Protein AF-Q29086-F1 (afdb_monomer_lite)

Radius of gyration: 21.19 Å; chains: 1; bounding box: 47×36×44 Å

Foldseek 3Di:
DVVLCVVLVHALQNLLVVLCVVPDPPDHRDHSVNSVCLVVVNDDPVSVVVCVVVSVVVSVVSVVVVVVCVVCVPPPPDDDPPPPDDDQDPVLVVVLVVVCVVPLDDDLVRLVVSCVVSVHDSVNSVVVSVVVVD

Structure (mmCIF, N/CA/C/O backbone):
data_AF-Q29086-F1
#
_entry.id   AF-Q29086-F1
#
loop_
_atom_site.group_PDB
_atom_site.id
_atom_site.type_symbol
_atom_site.label_atom_id
_atom_site.label_alt_id
_atom_site.label_comp_id
_atom_site.label_asym_id
_atom_site.label_entity_id
_atom_site.label_seq_id
_atom_site.pdbx_PDB_ins_code
_atom_site.Cartn_x
_atom_site.Cartn_y
_atom_site.Cartn_z
_atom_site.occupancy
_atom_site.B_iso_or_equiv
_atom_site.auth_seq_id
_atom_site.auth_comp_id
_atom_site.auth_asym_id
_atom_site.auth_atom_id
_atom_site.pdbx_PDB_model_num
ATOM 1 N N . PHE A 1 1 ? 15.537 -3.895 -2.962 1.00 92.19 1 PHE A N 1
ATOM 2 C CA . PHE A 1 1 ? 14.359 -3.005 -2.983 1.00 92.19 1 PHE A CA 1
ATOM 3 C C . PHE A 1 1 ? 13.302 -3.458 -1.972 1.00 92.19 1 PHE A C 1
ATOM 5 O O . PHE A 1 1 ? 13.174 -2.793 -0.956 1.00 92.19 1 PHE A O 1
ATOM 12 N N . LYS A 1 2 ? 12.642 -4.616 -2.164 1.00 93.31 2 LYS A N 1
ATOM 13 C CA . LYS A 1 2 ? 11.549 -5.129 -1.303 1.00 93.31 2 LYS A CA 1
ATOM 14 C C . LYS A 1 2 ? 11.795 -5.030 0.209 1.00 93.31 2 LYS A C 1
ATOM 16 O O . LYS A 1 2 ? 11.000 -4.418 0.911 1.00 93.31 2 LYS A O 1
ATOM 21 N N . LEU A 1 3 ? 12.910 -5.579 0.700 1.00 92.00 3 LEU A N 1
ATOM 22 C CA . LEU A 1 3 ? 13.238 -5.569 2.133 1.00 92.00 3 LEU A CA 1
ATOM 23 C C . LEU A 1 3 ? 13.360 -4.142 2.699 1.00 92.00 3 LEU A C 1
ATOM 25 O O . LEU A 1 3 ? 12.782 -3.835 3.736 1.00 92.00 3 LEU A O 1
ATOM 29 N N . ARG A 1 4 ? 14.066 -3.259 1.984 1.00 94.25 4 ARG A N 1
ATOM 30 C CA . ARG A 1 4 ? 14.250 -1.846 2.358 1.00 94.25 4 ARG A CA 1
ATOM 31 C C . ARG A 1 4 ? 12.920 -1.083 2.360 1.00 94.25 4 ARG A C 1
ATOM 33 O O . ARG A 1 4 ? 12.601 -0.429 3.344 1.00 94.25 4 ARG A O 1
ATOM 40 N N . ARG A 1 5 ? 12.085 -1.264 1.329 1.00 94.25 5 ARG A N 1
ATOM 41 C CA . ARG A 1 5 ? 10.727 -0.692 1.283 1.00 94.25 5 ARG A CA 1
ATOM 42 C C . ARG A 1 5 ? 9.884 -1.140 2.483 1.00 94.25 5 ARG A C 1
ATOM 44 O O . ARG A 1 5 ? 9.235 -0.316 3.116 1.00 94.25 5 ARG A O 1
ATOM 51 N N . MET A 1 6 ? 9.895 -2.437 2.803 1.00 90.88 6 MET A N 1
ATOM 52 C CA . MET A 1 6 ? 9.151 -2.966 3.952 1.00 90.88 6 MET A CA 1
ATOM 53 C C . MET A 1 6 ? 9.664 -2.409 5.283 1.00 90.88 6 MET A C 1
ATOM 55 O O . MET A 1 6 ? 8.852 -2.116 6.155 1.00 90.88 6 MET A O 1
ATOM 59 N N . LYS A 1 7 ? 10.981 -2.207 5.426 1.00 90.38 7 LYS A N 1
ATOM 60 C CA . LYS A 1 7 ? 11.584 -1.577 6.611 1.00 90.38 7 LYS A CA 1
ATOM 61 C C . LYS A 1 7 ? 11.099 -0.137 6.815 1.00 90.38 7 LYS A C 1
ATOM 63 O O . LYS A 1 7 ? 10.902 0.270 7.952 1.00 90.38 7 LYS A O 1
ATOM 68 N N . LEU A 1 8 ? 10.847 0.592 5.728 1.00 88.00 8 LEU A N 1
ATOM 69 C CA . LEU A 1 8 ? 10.240 1.927 5.762 1.00 88.00 8 LEU A CA 1
ATOM 70 C C . LEU A 1 8 ? 8.726 1.914 6.034 1.00 88.00 8 LEU A C 1
ATOM 72 O O . LEU A 1 8 ? 8.123 2.972 6.171 1.00 88.00 8 LEU A O 1
ATOM 76 N N . GLY A 1 9 ? 8.084 0.742 6.090 1.00 89.31 9 GLY A N 1
ATOM 77 C CA . GLY A 1 9 ? 6.636 0.626 6.291 1.00 89.31 9 GLY A CA 1
ATOM 78 C C . GLY A 1 9 ? 5.786 1.062 5.091 1.00 89.31 9 GLY A C 1
ATOM 79 O O . GLY A 1 9 ? 4.570 1.164 5.225 1.00 89.31 9 GLY A O 1
ATOM 80 N N . VAL A 1 10 ? 6.399 1.284 3.925 1.00 90.06 10 VAL A N 1
ATOM 81 C CA . VAL A 1 10 ? 5.734 1.796 2.717 1.00 90.06 10 VAL A CA 1
ATOM 82 C C . VAL A 1 10 ? 5.146 0.642 1.905 1.00 90.06 10 VAL A C 1
ATOM 84 O O . VAL A 1 10 ? 5.832 -0.354 1.660 1.00 90.06 10 VAL A O 1
ATOM 87 N N . THR A 1 11 ? 3.896 0.732 1.445 1.00 93.31 11 THR A N 1
ATOM 88 C CA . THR A 1 11 ? 3.291 -0.308 0.592 1.00 93.31 11 THR A CA 1
ATOM 89 C C . THR A 1 11 ? 3.694 -0.160 -0.877 1.00 93.31 11 THR A C 1
ATOM 91 O O . THR A 1 11 ? 4.172 0.880 -1.313 1.00 93.31 11 THR A O 1
ATOM 94 N N . GLN A 1 12 ? 3.497 -1.204 -1.686 1.00 91.81 12 GLN A N 1
ATOM 95 C CA . GLN A 1 12 ? 3.756 -1.142 -3.133 1.00 91.81 12 GLN A CA 1
ATOM 96 C C . GLN A 1 12 ? 2.898 -0.072 -3.844 1.00 91.81 12 GLN A C 1
ATOM 98 O O . GLN A 1 12 ? 3.362 0.537 -4.803 1.00 91.81 12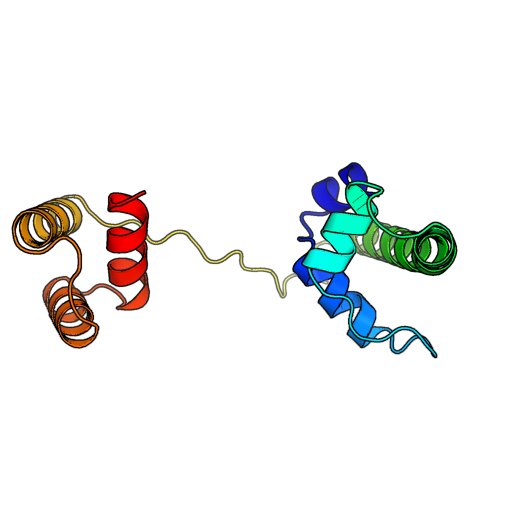 GLN A O 1
ATOM 103 N N . ALA A 1 13 ? 1.669 0.170 -3.371 1.00 90.31 13 ALA A N 1
ATOM 104 C CA . ALA A 1 13 ? 0.794 1.219 -3.902 1.00 90.31 13 ALA A CA 1
ATOM 105 C C . ALA A 1 13 ? 1.288 2.625 -3.524 1.00 90.31 13 ALA A C 1
ATOM 107 O O . ALA A 1 13 ? 1.251 3.537 -4.352 1.00 90.31 13 ALA A O 1
ATOM 108 N N . ASP A 1 14 ? 1.804 2.778 -2.301 1.00 90.94 14 ASP A N 1
ATOM 109 C CA . ASP A 1 14 ? 2.369 4.044 -1.828 1.00 90.94 14 ASP A CA 1
ATOM 110 C C . ASP A 1 14 ? 3.606 4.433 -2.644 1.00 90.94 14 ASP A C 1
ATOM 112 O O . ASP A 1 14 ? 3.737 5.593 -3.015 1.00 90.94 14 ASP A O 1
ATOM 116 N N . VAL A 1 15 ? 4.468 3.469 -3.005 1.00 91.06 15 VAL A N 1
ATOM 117 C CA . VAL A 1 15 ? 5.612 3.720 -3.908 1.00 91.06 15 VAL A CA 1
ATOM 118 C C . VAL A 1 15 ? 5.138 4.268 -5.250 1.00 91.06 15 VAL A C 1
ATOM 120 O O . VAL A 1 15 ? 5.657 5.271 -5.732 1.00 91.06 15 VAL A O 1
ATOM 123 N N . GLY A 1 16 ? 4.146 3.613 -5.856 1.00 88.69 16 GLY A N 1
ATOM 124 C CA . GLY A 1 16 ? 3.600 4.028 -7.143 1.00 88.69 16 GLY A CA 1
ATOM 125 C C . GLY A 1 16 ? 3.016 5.441 -7.119 1.00 88.69 16 GLY A C 1
ATOM 126 O O . GLY A 1 16 ? 3.270 6.238 -8.023 1.00 88.69 16 GLY A O 1
ATOM 127 N N . SER A 1 17 ? 2.308 5.767 -6.035 1.00 86.19 17 SER A N 1
ATOM 128 C CA . SER A 1 17 ? 1.746 7.099 -5.801 1.00 86.19 17 SER A CA 1
ATOM 129 C C . SER A 1 17 ? 2.846 8.138 -5.565 1.00 86.19 17 SER A C 1
ATOM 131 O O . SER A 1 17 ? 2.827 9.196 -6.181 1.00 86.19 17 SER A O 1
ATOM 133 N N . ALA A 1 18 ? 3.845 7.827 -4.734 1.00 86.50 18 ALA A N 1
ATOM 134 C CA . ALA A 1 18 ? 4.957 8.723 -4.422 1.00 86.50 18 ALA A CA 1
ATOM 135 C C . ALA A 1 18 ? 5.786 9.085 -5.663 1.00 86.50 18 ALA A C 1
ATOM 137 O O . ALA A 1 18 ? 6.135 10.246 -5.858 1.00 86.50 18 ALA A O 1
ATOM 138 N N . LEU A 1 19 ? 6.047 8.113 -6.540 1.00 85.06 19 LEU A N 1
ATOM 139 C CA . LEU A 1 19 ? 6.761 8.349 -7.797 1.00 85.06 19 LEU A CA 1
ATOM 140 C C . LEU A 1 19 ? 5.984 9.255 -8.759 1.00 85.06 19 LEU A C 1
ATOM 142 O O . LEU A 1 19 ? 6.604 10.034 -9.478 1.00 85.06 19 LEU A O 1
ATOM 146 N N . ALA A 1 20 ? 4.648 9.211 -8.742 1.00 81.69 20 ALA A N 1
ATOM 147 C CA . ALA A 1 20 ? 3.829 10.123 -9.539 1.00 81.69 20 ALA A CA 1
ATOM 148 C C . ALA A 1 20 ? 4.004 11.592 -9.102 1.00 81.69 20 ALA A C 1
ATOM 150 O O . ALA A 1 20 ? 3.989 12.493 -9.940 1.00 81.69 20 ALA A O 1
ATOM 151 N N . TYR A 1 21 ? 4.225 11.841 -7.805 1.00 75.12 21 TYR A N 1
ATOM 152 C CA . TYR A 1 21 ? 4.472 13.189 -7.279 1.00 75.12 21 TYR A CA 1
ATOM 153 C C . TYR A 1 21 ? 5.857 13.738 -7.627 1.00 75.12 21 TYR A C 1
ATOM 155 O O . TYR A 1 21 ? 6.018 14.954 -7.698 1.00 75.12 21 TYR A O 1
ATOM 163 N N . LEU A 1 22 ? 6.838 12.870 -7.892 1.00 71.31 22 LEU A N 1
ATOM 164 C CA . LEU A 1 22 ? 8.198 13.283 -8.248 1.00 71.31 22 LEU A CA 1
ATOM 165 C C . LEU A 1 22 ? 8.323 13.834 -9.677 1.00 71.31 22 LEU A C 1
ATOM 167 O O . LEU A 1 22 ? 9.397 14.306 -10.037 1.00 71.31 22 LEU A O 1
ATOM 171 N N . LYS A 1 23 ? 7.244 13.791 -10.481 1.00 65.62 23 LYS A N 1
ATOM 172 C CA . LYS A 1 23 ? 7.157 14.348 -11.848 1.00 65.62 23 LYS A CA 1
ATOM 173 C C . LYS A 1 23 ? 8.396 14.064 -12.714 1.00 65.62 23 LYS A C 1
ATOM 175 O O . LYS A 1 23 ? 8.821 14.916 -13.492 1.00 65.62 23 LYS A O 1
ATOM 180 N N . ILE A 1 24 ? 8.981 12.872 -12.585 1.00 68.31 24 ILE A N 1
ATOM 181 C CA . ILE A 1 24 ? 10.171 12.499 -13.354 1.00 68.31 24 ILE A CA 1
ATOM 182 C C . ILE A 1 24 ? 9.755 12.374 -14.832 1.00 68.31 24 ILE A C 1
ATOM 184 O O . ILE A 1 24 ? 8.847 11.590 -15.133 1.00 68.31 24 ILE A O 1
ATOM 188 N N . PRO A 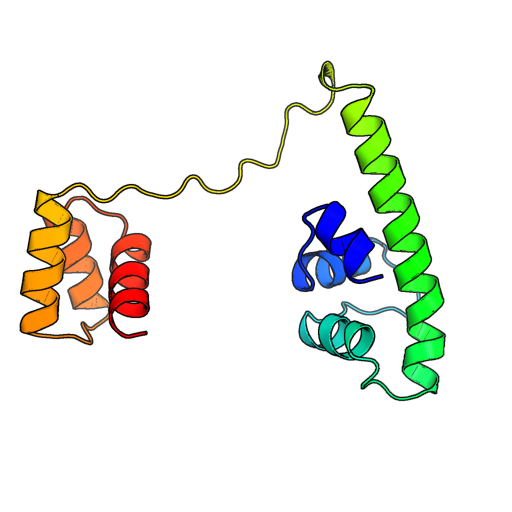1 25 ? 10.380 13.118 -15.766 1.00 57.66 25 PRO A N 1
ATOM 189 C CA . PRO A 1 25 ? 10.039 13.048 -17.183 1.00 57.66 25 PRO A CA 1
ATOM 190 C C . PRO A 1 25 ? 10.111 11.607 -17.706 1.00 57.66 25 PRO A C 1
ATOM 192 O O . PRO A 1 25 ? 11.106 10.915 -17.508 1.00 57.66 25 PRO A O 1
ATOM 195 N N . GLY A 1 26 ? 9.040 11.142 -18.355 1.00 63.34 26 GLY A N 1
ATOM 196 C CA . GLY A 1 26 ? 8.952 9.784 -18.910 1.00 63.34 26 GLY A CA 1
ATOM 197 C C . GLY A 1 26 ? 8.567 8.682 -17.914 1.00 63.34 26 GLY A C 1
ATOM 198 O O . GLY A 1 26 ? 8.365 7.541 -18.328 1.00 63.34 26 GLY A O 1
ATOM 199 N N . VAL A 1 27 ? 8.399 8.996 -16.625 1.00 66.81 27 VAL A N 1
ATOM 200 C CA . VAL A 1 27 ? 7.946 8.043 -15.602 1.00 66.81 27 VAL A CA 1
ATOM 201 C C . VAL A 1 27 ? 6.519 8.397 -15.199 1.00 66.81 27 VAL A C 1
ATOM 203 O O . VAL A 1 27 ? 6.281 9.275 -14.373 1.00 66.81 27 VAL A O 1
ATOM 206 N N . GLY A 1 28 ? 5.548 7.721 -15.813 1.00 67.00 28 GLY A N 1
ATOM 207 C CA . GLY A 1 28 ? 4.145 7.832 -15.412 1.00 67.00 28 GLY A CA 1
ATOM 208 C C . GLY A 1 28 ? 3.885 7.245 -14.018 1.00 67.00 28 GLY A C 1
ATOM 209 O O . GLY A 1 28 ? 4.756 6.628 -13.401 1.00 67.00 28 GLY A O 1
ATOM 210 N N . SER A 1 29 ? 2.651 7.387 -13.530 1.00 71.94 29 SER A N 1
ATOM 211 C CA . SER A 1 29 ? 2.224 6.753 -12.279 1.00 71.94 29 SER A CA 1
ATOM 212 C C . SER A 1 29 ? 2.391 5.234 -12.360 1.00 71.94 29 SER A C 1
ATOM 214 O O . SER A 1 29 ? 1.748 4.575 -13.183 1.00 71.94 29 SER A O 1
ATOM 216 N N . LEU A 1 30 ? 3.236 4.664 -11.502 1.00 86.06 30 LEU A N 1
ATOM 217 C CA . LEU A 1 30 ? 3.399 3.214 -11.428 1.00 86.06 30 LEU A CA 1
ATOM 218 C C . LEU A 1 30 ? 2.277 2.602 -10.585 1.00 86.06 30 LEU A C 1
ATOM 220 O O . LEU A 1 30 ? 1.916 3.119 -9.533 1.00 86.06 30 LEU A O 1
ATOM 224 N N . SER A 1 31 ? 1.734 1.471 -11.029 1.00 89.06 31 SER A N 1
ATOM 225 C CA . SER A 1 31 ? 0.714 0.738 -10.272 1.00 89.06 31 SER A CA 1
ATOM 226 C C . SER A 1 31 ? 1.336 -0.163 -9.199 1.00 89.06 31 SER A C 1
ATOM 228 O O . SER A 1 31 ? 2.491 -0.588 -9.319 1.00 89.06 31 SER A O 1
ATOM 230 N N . GLN A 1 32 ? 0.542 -0.554 -8.195 1.00 91.88 32 GLN A N 1
ATOM 231 C CA . GLN A 1 32 ? 0.934 -1.587 -7.226 1.00 91.88 32 GLN A CA 1
ATOM 232 C C . GLN A 1 32 ? 1.392 -2.874 -7.928 1.00 91.88 32 GLN A C 1
ATOM 234 O O . GLN A 1 32 ? 2.401 -3.464 -7.538 1.00 91.88 32 GLN A O 1
ATOM 239 N N . SER A 1 33 ? 0.694 -3.286 -8.990 1.00 92.56 33 SER A N 1
ATOM 240 C CA . SER A 1 33 ? 1.040 -4.475 -9.769 1.00 92.56 33 SER A CA 1
ATOM 241 C C . SER A 1 33 ? 2.388 -4.325 -10.479 1.00 92.56 33 SER A C 1
ATOM 243 O O . SER A 1 33 ? 3.154 -5.286 -10.530 1.00 92.56 33 SER A O 1
ATOM 245 N N . THR A 1 34 ? 2.736 -3.127 -10.959 1.00 92.06 34 THR A N 1
ATOM 246 C CA . THR A 1 34 ? 4.051 -2.847 -11.562 1.00 92.06 34 THR A CA 1
ATOM 247 C C . THR A 1 34 ? 5.176 -3.004 -10.540 1.00 92.06 34 THR A C 1
ATOM 249 O O . THR A 1 34 ? 6.162 -3.687 -10.818 1.00 92.06 34 THR A O 1
ATOM 252 N N . ILE A 1 35 ? 5.013 -2.444 -9.335 1.00 94.31 35 ILE A N 1
ATOM 253 C CA . ILE A 1 35 ? 5.997 -2.592 -8.250 1.00 94.31 35 ILE A CA 1
ATOM 254 C C . ILE A 1 35 ? 6.103 -4.055 -7.804 1.00 94.31 35 ILE A C 1
ATOM 256 O O . ILE A 1 35 ? 7.205 -4.555 -7.586 1.00 94.31 35 ILE A O 1
ATOM 260 N N . CYS A 1 36 ? 4.978 -4.770 -7.725 1.00 95.12 36 CYS A N 1
ATOM 261 C CA . CYS A 1 36 ? 4.962 -6.197 -7.406 1.00 95.12 36 CYS A CA 1
ATOM 262 C C . CYS A 1 36 ? 5.765 -7.019 -8.424 1.00 95.12 36 CYS A C 1
ATOM 264 O O . CYS A 1 36 ? 6.629 -7.804 -8.035 1.00 95.12 36 CYS A O 1
ATOM 266 N N . ARG A 1 37 ? 5.543 -6.788 -9.725 1.00 95.62 37 ARG A N 1
ATOM 267 C CA . ARG A 1 37 ? 6.274 -7.472 -10.802 1.00 95.62 37 ARG A CA 1
ATOM 268 C C . ARG A 1 37 ? 7.761 -7.125 -10.827 1.00 95.62 37 ARG A C 1
ATOM 270 O O . ARG A 1 37 ? 8.581 -7.989 -11.128 1.00 95.62 37 ARG A O 1
ATOM 277 N N . PHE A 1 38 ? 8.121 -5.886 -10.492 1.00 95.44 38 PHE A N 1
ATOM 278 C CA . PHE A 1 38 ? 9.519 -5.494 -10.313 1.00 95.44 38 PHE A CA 1
ATOM 279 C C . PHE A 1 38 ? 10.170 -6.269 -9.156 1.00 95.44 38 PHE A C 1
ATOM 281 O O . PHE A 1 38 ? 11.254 -6.822 -9.316 1.00 95.44 38 PHE A O 1
ATOM 288 N N . GLU A 1 39 ? 9.499 -6.364 -8.003 1.00 95.88 39 GLU A N 1
ATOM 289 C CA . GLU A 1 39 ? 10.003 -7.102 -6.836 1.00 95.88 39 GLU A CA 1
ATOM 290 C C . GLU A 1 39 ? 10.129 -8.612 -7.074 1.00 95.88 39 GLU A C 1
ATOM 292 O O . GLU A 1 39 ? 11.018 -9.232 -6.493 1.00 95.88 39 GLU A O 1
ATOM 297 N N . SER A 1 40 ? 9.260 -9.195 -7.905 1.00 96.06 40 SER A N 1
ATOM 298 C CA . SER A 1 40 ? 9.302 -10.613 -8.280 1.00 96.06 40 SER A CA 1
ATOM 299 C C . SER A 1 40 ? 10.140 -10.910 -9.526 1.00 96.06 40 SER A C 1
ATOM 301 O O . SER A 1 40 ? 10.189 -12.060 -9.947 1.00 96.06 40 SER A O 1
ATOM 303 N N . LEU A 1 41 ? 10.804 -9.903 -10.110 1.00 94.88 41 LEU A N 1
ATOM 304 C CA . LEU A 1 41 ? 11.620 -10.032 -11.326 1.00 94.88 41 LEU A CA 1
ATOM 305 C C . LEU A 1 41 ? 10.846 -10.565 -12.549 1.00 94.88 41 LEU A C 1
ATOM 307 O O . LEU A 1 41 ? 11.413 -11.212 -13.421 1.00 94.88 41 LEU A O 1
ATOM 311 N N . THR A 1 42 ? 9.551 -10.257 -12.641 1.00 95.00 42 THR A N 1
ATOM 312 C CA . THR A 1 42 ? 8.649 -10.719 -13.719 1.00 95.00 42 THR A CA 1
ATOM 313 C C . THR A 1 42 ? 8.328 -9.635 -14.759 1.00 95.00 42 THR A C 1
ATOM 315 O O . THR A 1 42 ? 7.377 -9.749 -15.544 1.00 95.00 42 THR A O 1
ATOM 318 N N . LEU A 1 43 ? 9.083 -8.535 -14.752 1.00 92.12 43 LEU A N 1
ATOM 319 C CA . LEU A 1 43 ? 9.064 -7.534 -15.822 1.00 92.12 43 LEU A CA 1
ATOM 320 C C . LEU A 1 43 ? 10.043 -7.919 -16.934 1.00 92.12 43 LEU A C 1
ATOM 322 O O . LEU A 1 43 ? 10.989 -8.667 -16.706 1.00 92.12 43 LEU A O 1
ATOM 326 N N . SER A 1 44 ? 9.832 -7.371 -18.133 1.00 93.00 44 SER A N 1
ATOM 327 C CA . SER A 1 44 ? 10.798 -7.508 -19.225 1.00 93.00 44 SER A CA 1
ATOM 328 C C . SER A 1 44 ? 12.151 -6.906 -18.836 1.00 93.00 44 SER A C 1
ATOM 330 O O . SER A 1 44 ? 12.226 -6.001 -18.000 1.00 93.00 44 SER A O 1
ATOM 332 N N . HIS A 1 45 ? 13.221 -7.376 -19.477 1.00 89.94 45 HIS A N 1
ATOM 333 C CA . HIS A 1 45 ? 14.577 -6.894 -19.218 1.00 89.94 45 HIS A CA 1
ATOM 334 C C . HIS A 1 45 ? 14.701 -5.367 -19.384 1.00 89.94 45 HIS A C 1
ATOM 336 O O . HIS A 1 45 ? 15.201 -4.689 -18.488 1.00 89.94 45 HIS A O 1
ATOM 342 N N . ASN A 1 46 ? 14.135 -4.811 -20.461 1.00 89.00 46 ASN A N 1
ATOM 343 C CA . ASN A 1 46 ? 14.140 -3.366 -20.723 1.00 89.00 46 ASN A CA 1
ATOM 344 C C . ASN A 1 46 ? 13.405 -2.576 -19.627 1.00 89.00 46 ASN A C 1
ATOM 346 O O . ASN A 1 46 ? 13.924 -1.576 -19.136 1.00 89.00 46 ASN A O 1
ATOM 350 N N . ASN A 1 47 ? 12.240 -3.057 -19.174 1.00 88.62 47 ASN A N 1
ATOM 351 C CA . ASN A 1 47 ? 11.503 -2.413 -18.083 1.00 88.62 47 ASN A CA 1
ATOM 352 C C . ASN A 1 47 ? 12.243 -2.523 -16.747 1.00 88.62 47 ASN A C 1
ATOM 354 O O . ASN A 1 47 ? 12.221 -1.589 -15.950 1.00 88.62 47 ASN A O 1
ATOM 358 N N . MET A 1 48 ? 12.912 -3.648 -16.493 1.00 93.00 48 MET A N 1
ATOM 359 C CA . MET A 1 48 ? 13.731 -3.824 -15.298 1.00 93.00 48 MET A CA 1
ATOM 360 C C . MET A 1 48 ? 14.886 -2.817 -15.271 1.00 93.00 48 MET A C 1
ATOM 362 O O . MET A 1 48 ? 15.104 -2.172 -14.245 1.00 93.00 48 MET A O 1
ATOM 366 N N . ILE A 1 49 ? 15.591 -2.649 -16.395 1.00 92.56 49 ILE A N 1
ATOM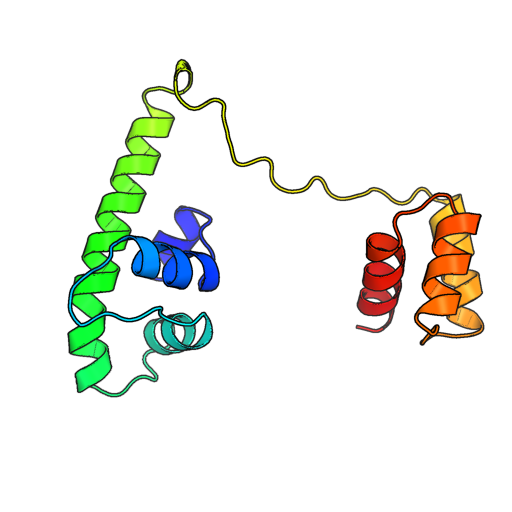 367 C CA . ILE A 1 49 ? 16.683 -1.676 -16.529 1.00 92.56 49 ILE A CA 1
ATOM 368 C C . ILE A 1 49 ? 16.168 -0.249 -16.342 1.00 92.56 49 ILE A C 1
ATOM 370 O O . ILE A 1 49 ? 16.773 0.500 -15.580 1.00 92.56 49 ILE A O 1
ATOM 374 N N . ALA A 1 50 ? 15.043 0.107 -16.965 1.00 88.88 50 ALA A N 1
ATOM 375 C CA . ALA A 1 50 ? 14.474 1.449 -16.867 1.00 88.88 50 ALA A CA 1
ATOM 376 C C . ALA A 1 50 ? 14.007 1.792 -15.441 1.00 88.88 50 ALA A C 1
ATOM 378 O O . ALA A 1 50 ? 14.283 2.879 -14.940 1.00 88.88 50 ALA A O 1
ATOM 379 N N . LEU A 1 51 ? 13.337 0.860 -14.752 1.00 90.38 51 LEU A N 1
ATOM 380 C CA . LEU A 1 51 ? 12.760 1.112 -13.425 1.00 90.38 51 LEU A CA 1
ATOM 381 C C . LEU A 1 51 ? 13.776 1.049 -12.283 1.00 90.38 51 LEU A C 1
ATOM 383 O O . LEU A 1 51 ? 13.589 1.703 -11.256 1.00 90.38 51 LEU A O 1
ATOM 387 N N . LYS A 1 52 ? 14.850 0.268 -12.426 1.00 92.06 52 LYS A N 1
ATOM 388 C CA . LYS A 1 52 ? 15.853 0.074 -11.370 1.00 92.06 52 LYS A CA 1
ATOM 389 C C . LYS A 1 52 ? 16.491 1.375 -10.853 1.00 92.06 52 LYS A C 1
ATOM 391 O O . LYS A 1 52 ? 16.547 1.501 -9.628 1.00 92.06 52 LYS A O 1
ATOM 396 N N . PRO A 1 53 ? 16.974 2.321 -11.685 1.00 91.50 53 PRO A N 1
ATOM 397 C CA . PRO A 1 53 ? 17.542 3.574 -11.186 1.00 91.50 53 PRO A CA 1
ATOM 398 C C . PRO A 1 53 ? 16.490 4.450 -10.496 1.00 91.50 53 PRO A C 1
ATOM 400 O O . PRO A 1 53 ? 16.750 4.950 -9.407 1.00 91.50 53 PRO A O 1
ATOM 403 N N . ILE A 1 54 ? 15.279 4.543 -11.054 1.00 89.56 54 ILE A N 1
ATOM 404 C CA . ILE A 1 54 ? 14.173 5.339 -10.494 1.00 89.56 54 ILE A CA 1
ATOM 405 C C . ILE A 1 54 ? 13.798 4.840 -9.094 1.00 89.56 54 ILE A C 1
ATOM 407 O O . ILE A 1 54 ? 13.738 5.604 -8.132 1.00 89.56 54 ILE A O 1
ATOM 411 N N . LEU A 1 55 ? 13.581 3.529 -8.966 1.00 92.06 55 LEU A N 1
ATOM 412 C CA . LEU A 1 55 ? 13.197 2.907 -7.703 1.00 92.06 55 LEU A CA 1
ATOM 413 C C . LEU A 1 55 ? 14.324 2.950 -6.668 1.00 92.06 55 LEU A C 1
ATOM 415 O O . LEU A 1 55 ? 14.044 2.990 -5.474 1.00 92.06 55 LEU A O 1
ATOM 419 N N . ARG A 1 56 ? 15.593 2.944 -7.094 1.00 91.38 56 ARG A N 1
ATOM 420 C CA . ARG A 1 56 ? 16.734 3.135 -6.186 1.00 91.38 56 ARG A CA 1
ATOM 421 C C . ARG A 1 56 ? 16.805 4.564 -5.659 1.00 91.38 56 ARG A C 1
ATOM 423 O O . ARG A 1 56 ? 16.854 4.715 -4.445 1.00 91.38 56 ARG A O 1
ATOM 430 N N . ALA A 1 57 ? 16.739 5.561 -6.540 1.00 89.81 57 ALA A N 1
ATOM 431 C CA . ALA A 1 57 ? 16.803 6.970 -6.158 1.00 89.81 57 ALA A CA 1
ATOM 432 C C . ALA A 1 57 ? 15.675 7.339 -5.184 1.00 89.81 57 ALA A C 1
ATOM 434 O O . ALA A 1 57 ? 15.924 7.888 -4.115 1.00 89.81 57 ALA A O 1
ATOM 435 N N . TRP A 1 58 ? 14.439 6.928 -5.491 1.00 90.81 58 TRP A N 1
ATOM 436 C CA . TRP A 1 58 ? 13.306 7.137 -4.587 1.00 90.81 58 TRP A CA 1
ATOM 437 C C . TRP A 1 58 ? 13.512 6.474 -3.217 1.00 90.81 58 TRP A C 1
ATOM 439 O O . TRP A 1 58 ? 13.164 7.044 -2.187 1.00 90.81 58 TRP A O 1
ATOM 449 N N . LEU A 1 59 ? 14.075 5.263 -3.191 1.00 92.19 59 LEU A N 1
ATOM 450 C CA . LEU A 1 59 ? 14.290 4.522 -1.950 1.00 92.19 59 LEU A CA 1
ATOM 451 C C . LEU A 1 59 ? 15.364 5.172 -1.067 1.00 92.19 59 LEU A C 1
ATOM 453 O O . LEU A 1 59 ? 15.235 5.142 0.153 1.00 92.19 59 LEU A O 1
ATOM 457 N N . GLU A 1 60 ? 16.410 5.737 -1.668 1.00 91.00 60 GLU A N 1
ATOM 458 C CA . GLU A 1 60 ? 17.464 6.468 -0.956 1.00 91.00 60 GLU A CA 1
ATOM 459 C C . GLU A 1 60 ? 16.927 7.765 -0.343 1.00 91.00 60 GLU A C 1
ATOM 461 O O . GLU A 1 60 ? 17.127 7.994 0.849 1.00 91.00 60 GLU A O 1
ATOM 466 N N . GLU A 1 61 ? 16.154 8.540 -1.107 1.00 88.31 61 GLU A N 1
ATOM 467 C CA . GLU A 1 61 ? 15.464 9.743 -0.620 1.00 88.31 61 GLU A CA 1
ATOM 468 C C . GLU A 1 61 ? 14.504 9.414 0.538 1.00 88.31 61 GLU A C 1
ATOM 470 O O . GLU A 1 61 ? 14.525 10.048 1.594 1.00 88.31 61 GLU A O 1
ATOM 475 N N . ALA A 1 62 ? 13.690 8.362 0.386 1.00 88.62 62 ALA A N 1
ATOM 476 C CA . ALA A 1 62 ? 12.743 7.933 1.413 1.00 88.62 62 ALA A CA 1
ATOM 477 C C . ALA A 1 62 ? 13.443 7.482 2.709 1.00 88.62 62 ALA A C 1
ATOM 479 O O . ALA A 1 62 ? 12.960 7.762 3.809 1.00 88.62 62 ALA A O 1
ATOM 480 N N . GLU A 1 63 ? 14.586 6.796 2.603 1.00 90.25 63 GLU A N 1
ATOM 481 C CA . GLU A 1 63 ? 15.400 6.417 3.762 1.00 90.25 63 GLU A CA 1
ATOM 482 C C . GLU A 1 63 ? 16.072 7.627 4.425 1.00 90.25 63 GLU A C 1
ATOM 484 O O . GLU A 1 63 ? 16.114 7.687 5.657 1.00 90.25 63 GLU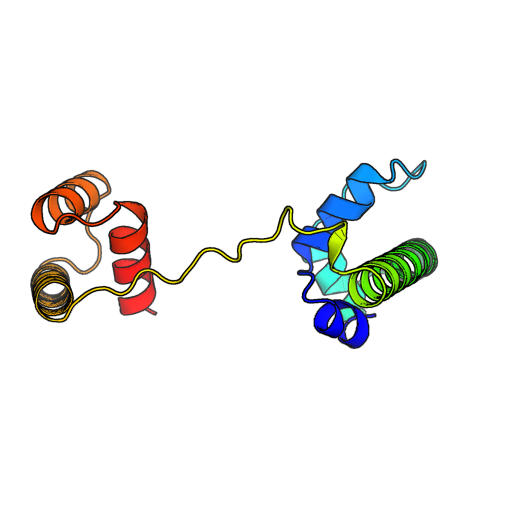 A O 1
ATOM 489 N N . GLY A 1 64 ? 16.551 8.596 3.638 1.00 87.44 64 GLY A N 1
ATOM 490 C CA . GLY A 1 64 ? 17.088 9.865 4.133 1.00 87.44 64 GLY A CA 1
ATOM 491 C C . GLY A 1 64 ? 16.042 10.649 4.923 1.00 87.44 64 GLY A C 1
ATOM 492 O O . GLY A 1 64 ? 16.253 10.962 6.095 1.00 87.44 64 GLY A O 1
ATOM 493 N N . ALA A 1 65 ? 14.858 10.848 4.343 1.00 85.69 65 ALA A N 1
ATOM 494 C CA . ALA A 1 65 ? 13.746 11.529 5.000 1.00 85.69 65 ALA A CA 1
ATOM 495 C C . ALA A 1 65 ? 13.303 10.831 6.300 1.00 85.69 65 ALA A C 1
ATOM 497 O O . ALA A 1 65 ? 12.959 11.494 7.279 1.00 85.69 65 ALA A O 1
ATOM 498 N N . GLN A 1 66 ? 13.321 9.492 6.351 1.00 84.12 66 GLN A N 1
ATOM 499 C CA . GLN A 1 66 ? 12.980 8.757 7.574 1.00 84.12 66 GLN A CA 1
ATOM 500 C C . GLN A 1 66 ? 14.039 8.957 8.668 1.00 84.12 66 GLN A C 1
ATOM 502 O O . GLN A 1 66 ? 13.669 9.148 9.828 1.00 84.12 66 GLN A O 1
ATOM 507 N N . ARG A 1 67 ? 15.333 8.959 8.317 1.00 84.06 67 ARG A N 1
ATOM 508 C CA . ARG A 1 67 ? 16.430 9.250 9.260 1.00 84.06 67 ARG A CA 1
ATOM 509 C C . ARG A 1 67 ? 16.336 10.665 9.821 1.00 84.06 67 ARG A C 1
ATOM 511 O O . ARG A 1 67 ? 16.430 10.825 11.034 1.00 84.06 67 ARG A O 1
ATOM 518 N N . GLU A 1 68 ? 16.061 11.652 8.971 1.00 79.81 68 GLU A N 1
ATOM 519 C CA . GLU A 1 68 ? 15.862 13.044 9.392 1.00 79.81 68 GLU A CA 1
ATOM 520 C C . GLU A 1 68 ? 14.679 13.180 10.362 1.00 79.81 68 GLU A C 1
ATOM 522 O O . GLU A 1 68 ? 14.812 13.788 11.424 1.00 79.81 68 GLU A O 1
ATOM 527 N N . LYS A 1 69 ? 13.547 12.519 10.074 1.00 75.38 69 LYS A N 1
ATOM 528 C CA . LYS A 1 69 ? 12.395 12.456 10.994 1.00 75.38 69 LYS A CA 1
ATOM 529 C C . LYS A 1 69 ? 12.745 11.833 12.350 1.00 75.38 69 LYS A C 1
ATOM 531 O O . LYS A 1 69 ? 12.188 12.238 13.365 1.00 75.38 69 LYS A O 1
ATOM 536 N N . MET A 1 70 ? 13.642 10.846 12.375 1.00 72.44 70 MET A N 1
ATOM 537 C CA . MET A 1 70 ? 14.045 10.158 13.606 1.00 72.44 70 MET A CA 1
ATOM 538 C C . MET A 1 70 ? 15.051 10.974 14.433 1.00 72.44 70 MET A C 1
ATOM 540 O O . MET A 1 70 ? 15.028 10.890 15.656 1.00 72.44 70 MET A O 1
ATOM 544 N N . ASN A 1 71 ? 15.884 11.792 13.779 1.00 73.62 71 ASN A N 1
ATOM 545 C CA . ASN A 1 71 ? 16.835 12.702 14.429 1.00 73.62 71 ASN A CA 1
ATOM 546 C C . ASN A 1 71 ? 16.201 14.029 14.895 1.00 73.62 71 ASN A C 1
ATOM 548 O O . ASN A 1 71 ? 16.759 14.693 15.765 1.00 73.62 71 ASN A O 1
ATOM 552 N N . LYS A 1 72 ? 15.041 14.425 14.347 1.00 66.44 72 LYS A N 1
ATOM 553 C CA . LYS A 1 72 ? 14.299 15.649 14.715 1.00 66.44 72 LYS A CA 1
ATOM 554 C C . LYS A 1 72 ? 12.799 15.369 14.949 1.00 66.44 72 LYS A C 1
ATOM 556 O O . LYS A 1 72 ? 11.950 15.852 14.195 1.00 66.44 72 LYS A O 1
ATOM 561 N N . PRO A 1 73 ? 12.443 14.614 16.006 1.00 57.75 73 PRO A N 1
ATOM 562 C CA . PRO A 1 73 ? 11.055 14.216 16.265 1.00 57.75 73 PRO A CA 1
ATOM 563 C C . PRO A 1 73 ? 10.110 15.401 16.544 1.00 57.75 73 PRO A 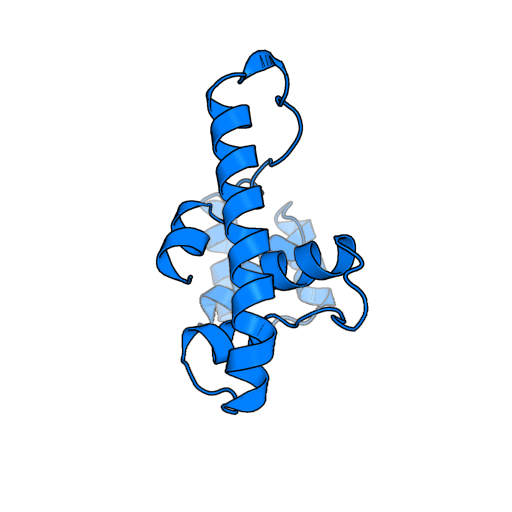C 1
ATOM 565 O O . PRO A 1 73 ? 8.923 15.320 16.238 1.00 57.75 73 PRO A O 1
ATOM 568 N N . GLU A 1 74 ? 10.628 16.521 17.058 1.00 57.41 74 GLU A N 1
ATOM 569 C CA . GLU A 1 74 ? 9.836 17.691 17.480 1.00 57.41 74 GLU A CA 1
ATOM 570 C C . GLU A 1 74 ? 9.192 18.468 16.310 1.00 57.41 74 GLU A C 1
ATOM 572 O O . GLU A 1 74 ? 8.190 19.153 16.499 1.00 57.41 74 GLU A O 1
ATOM 577 N N . LEU A 1 75 ? 9.718 18.341 15.083 1.00 55.88 75 LEU A N 1
ATOM 578 C CA . LEU A 1 75 ? 9.261 19.110 13.911 1.00 55.88 75 LEU A CA 1
ATOM 579 C C . LEU A 1 75 ? 8.238 18.370 13.032 1.00 55.88 75 LEU A C 1
ATOM 581 O O . LEU A 1 75 ? 7.584 18.989 12.196 1.00 55.88 75 LEU A O 1
ATOM 585 N N . PHE A 1 76 ? 8.074 17.056 13.209 1.00 53.62 76 PHE A N 1
ATOM 586 C CA . PHE A 1 76 ? 7.286 16.199 12.310 1.00 53.62 76 PHE A CA 1
ATOM 587 C C . PHE A 1 76 ? 6.078 15.544 12.988 1.00 53.62 76 PHE A C 1
ATOM 589 O O . PHE A 1 76 ? 5.640 14.462 12.594 1.00 53.62 76 PHE A O 1
ATOM 596 N N . ASN A 1 77 ? 5.477 16.210 13.977 1.00 45.78 77 ASN A N 1
ATOM 597 C CA . ASN A 1 77 ? 4.334 15.685 14.733 1.00 45.78 77 ASN A CA 1
ATOM 598 C C . ASN A 1 77 ? 2.985 15.717 13.963 1.00 45.78 77 ASN A C 1
ATOM 600 O O . ASN A 1 77 ? 1.908 15.799 14.557 1.00 45.78 77 ASN A O 1
ATOM 604 N N . GLY A 1 78 ? 3.018 15.647 12.626 1.00 51.88 78 GLY A N 1
ATOM 605 C CA . GLY A 1 78 ? 1.858 15.790 11.745 1.00 51.88 78 GLY A CA 1
ATOM 606 C C . GLY A 1 78 ? 1.820 14.757 10.619 1.00 51.88 78 GLY A C 1
ATOM 607 O O . GLY A 1 78 ? 2.338 14.997 9.537 1.00 51.88 78 GLY A O 1
ATOM 608 N N . GLY A 1 79 ? 1.133 13.635 10.853 1.00 51.56 79 GLY A N 1
ATOM 609 C CA . GLY A 1 79 ? 0.850 12.595 9.852 1.00 51.56 79 GLY A CA 1
ATOM 610 C C . GLY A 1 79 ? 1.910 11.498 9.894 1.00 51.56 79 GLY A C 1
ATOM 611 O O . GLY A 1 79 ? 3.051 11.711 9.533 1.00 51.56 79 GLY A O 1
ATOM 612 N N . GLU A 1 80 ? 1.633 10.309 10.414 1.00 50.94 80 GLU A N 1
ATOM 613 C CA . GLU A 1 80 ? 0.690 9.356 9.841 1.00 50.94 80 GLU A CA 1
ATOM 614 C C . GLU A 1 80 ? -0.067 8.640 10.968 1.00 50.94 80 GLU A C 1
ATOM 616 O O . GLU A 1 80 ? 0.396 7.660 11.558 1.00 50.94 80 GLU A O 1
ATOM 621 N N . LYS A 1 81 ? -1.278 9.114 11.286 1.00 54.06 81 LYS A N 1
ATOM 622 C CA . LYS A 1 81 ? -2.184 8.375 12.171 1.00 54.06 81 LYS A CA 1
ATOM 623 C C . LYS A 1 81 ? -2.649 7.124 11.421 1.00 54.06 81 LYS A C 1
ATOM 625 O O . LYS A 1 81 ? -3.672 7.158 10.735 1.00 54.06 81 LYS A O 1
ATOM 630 N N . LYS A 1 82 ? -1.904 6.016 11.556 1.00 55.31 82 LYS A N 1
ATOM 631 C CA . LYS A 1 82 ? -2.387 4.662 11.237 1.00 55.31 82 LYS A CA 1
ATOM 632 C C . LYS A 1 82 ? -3.826 4.569 11.741 1.00 55.31 82 LYS A C 1
ATOM 634 O O . LYS A 1 82 ? -4.080 4.838 12.917 1.00 55.31 82 LYS A O 1
ATOM 639 N N . ARG A 1 83 ? -4.777 4.260 10.851 1.00 54.50 83 ARG A N 1
ATOM 640 C CA . ARG A 1 83 ? -6.194 4.149 11.226 1.00 54.50 83 ARG A CA 1
ATOM 641 C C . ARG A 1 83 ? -6.290 3.149 12.380 1.00 54.50 83 ARG A C 1
ATOM 643 O O . ARG A 1 83 ? -5.991 1.971 12.194 1.00 54.50 83 ARG A O 1
ATOM 650 N N . LYS A 1 84 ? -6.639 3.631 13.580 1.00 57.66 84 LYS A N 1
ATOM 651 C CA . LYS A 1 84 ? -6.775 2.782 14.770 1.00 57.66 84 LYS A CA 1
ATOM 652 C C . LYS A 1 84 ? -7.809 1.696 14.470 1.00 57.66 84 LYS A C 1
ATOM 654 O O . LYS A 1 84 ? -8.875 1.989 13.927 1.00 57.66 84 LYS A O 1
ATOM 659 N N . ARG A 1 85 ? -7.478 0.446 14.796 1.00 60.38 85 ARG A N 1
ATOM 660 C CA . ARG A 1 85 ? -8.390 -0.694 14.651 1.00 60.38 85 ARG A CA 1
ATOM 661 C C . ARG A 1 85 ? -9.643 -0.418 15.485 1.00 60.38 85 ARG A C 1
ATOM 663 O O . ARG A 1 85 ? -9.527 -0.140 16.675 1.00 60.38 85 ARG A O 1
ATOM 670 N N . THR A 1 86 ? -10.823 -0.471 14.872 1.00 74.06 86 THR A N 1
ATOM 671 C CA . THR A 1 86 ? -12.086 -0.400 15.616 1.00 74.06 86 THR A CA 1
ATOM 672 C C . THR A 1 86 ? -12.249 -1.697 16.402 1.00 74.06 86 THR A C 1
ATOM 674 O O . THR A 1 86 ? -12.303 -2.770 15.799 1.00 74.06 86 THR A O 1
ATOM 677 N N . SER A 1 87 ? -12.281 -1.602 17.732 1.00 76.19 87 SER A N 1
ATOM 678 C CA . SER A 1 87 ? -12.673 -2.722 18.587 1.00 76.19 87 SER A CA 1
ATOM 679 C C . SER A 1 87 ? -14.193 -2.844 18.544 1.00 76.19 87 SER A C 1
ATOM 681 O O . SER A 1 87 ? -14.887 -1.852 18.745 1.00 76.19 87 SER A O 1
ATOM 683 N N . ILE A 1 88 ? -14.696 -4.034 18.230 1.00 80.06 88 ILE A N 1
ATOM 684 C CA . ILE A 1 88 ? -16.122 -4.360 18.312 1.00 80.06 88 ILE A CA 1
ATOM 685 C C . ILE A 1 88 ? -16.298 -5.048 19.661 1.00 80.06 88 ILE A C 1
ATOM 687 O O . ILE A 1 88 ? -15.616 -6.047 19.914 1.00 80.06 88 ILE A O 1
ATOM 691 N N . ALA A 1 89 ? -17.148 -4.510 20.533 1.00 84.69 89 ALA A N 1
ATOM 692 C CA . ALA A 1 89 ? -17.356 -5.108 21.841 1.00 84.69 89 ALA A CA 1
ATOM 693 C C . ALA A 1 89 ? -18.124 -6.445 21.730 1.00 84.69 89 ALA A C 1
ATOM 695 O O . ALA A 1 89 ? -18.650 -6.843 20.683 1.00 84.69 89 ALA A O 1
ATOM 696 N N . ALA A 1 90 ? -18.076 -7.226 22.811 1.00 83.94 90 ALA A N 1
ATOM 697 C CA . ALA A 1 90 ? -18.633 -8.576 22.850 1.00 83.94 90 ALA A CA 1
ATOM 698 C C . ALA A 1 90 ? -20.140 -8.674 22.498 1.00 83.94 90 ALA A C 1
ATOM 700 O O . ALA A 1 90 ? -20.502 -9.662 21.846 1.00 83.94 90 ALA A O 1
ATOM 701 N N . PRO A 1 91 ? -21.030 -7.737 22.898 1.00 85.12 91 PRO A N 1
ATOM 702 C CA . PRO A 1 91 ? -22.447 -7.826 22.540 1.00 85.12 91 PRO A CA 1
ATOM 703 C C . PRO A 1 91 ? -22.709 -7.523 21.055 1.00 85.12 91 PRO A C 1
ATOM 705 O O . PRO A 1 91 ? -23.509 -8.217 20.421 1.00 85.12 91 PRO A O 1
ATOM 708 N N . GLU A 1 92 ? -21.989 -6.577 20.452 1.00 88.88 92 GLU A N 1
ATOM 709 C CA . GLU A 1 92 ? -22.110 -6.265 19.023 1.00 88.88 92 GLU A CA 1
ATOM 710 C C . GLU A 1 92 ? -21.558 -7.414 18.181 1.00 88.88 92 GLU A C 1
ATOM 712 O O . GLU A 1 92 ? -22.156 -7.780 17.171 1.00 88.88 92 GLU A O 1
ATOM 717 N N . LYS A 1 93 ? -20.461 -8.049 18.619 1.00 90.19 93 LYS A N 1
ATOM 718 C CA . LYS A 1 93 ? -19.921 -9.242 17.953 1.00 90.19 93 LYS A CA 1
ATOM 719 C C . LYS A 1 93 ? -20.937 -10.389 17.939 1.00 90.19 93 LYS A C 1
ATOM 721 O O . LYS A 1 93 ? -21.163 -10.966 16.879 1.00 90.19 93 LYS A O 1
ATOM 726 N N . ARG A 1 94 ? -21.580 -10.683 19.077 1.00 91.12 94 ARG A N 1
ATOM 727 C CA . ARG A 1 94 ? -22.647 -11.700 19.158 1.00 91.12 94 ARG A CA 1
ATOM 728 C C . ARG A 1 94 ? -23.816 -11.371 18.231 1.00 91.12 94 ARG A C 1
ATOM 730 O O . ARG A 1 94 ? -24.313 -12.244 17.527 1.00 91.12 94 ARG A O 1
ATOM 737 N N . SER A 1 95 ? -24.216 -10.103 18.180 1.00 92.06 95 SER A N 1
ATOM 738 C CA . SER A 1 95 ? -25.292 -9.651 17.294 1.00 92.06 95 SER A CA 1
ATOM 739 C C . SER A 1 95 ? -24.925 -9.810 15.815 1.00 92.06 95 SER A C 1
ATOM 741 O O . SER A 1 95 ? -25.732 -10.295 15.024 1.00 92.06 95 SER A O 1
ATOM 743 N N . LEU A 1 96 ? -23.693 -9.462 15.431 1.00 93.31 96 LEU A N 1
ATOM 744 C CA . LEU A 1 96 ? -23.179 -9.665 14.074 1.00 93.31 96 LEU A CA 1
ATOM 745 C C . LEU A 1 96 ? -23.141 -11.151 13.688 1.00 93.31 96 LEU A C 1
ATOM 747 O O . LEU A 1 96 ? -23.495 -11.489 12.560 1.00 93.31 96 LEU A O 1
ATOM 751 N N . GLU A 1 97 ? -22.767 -12.040 14.612 1.00 94.12 97 GLU A N 1
ATOM 752 C CA . GLU A 1 97 ? -22.808 -13.496 14.409 1.00 94.12 97 GLU A CA 1
ATOM 753 C C . GLU A 1 97 ? -24.238 -14.012 14.200 1.00 94.12 97 GLU A C 1
ATOM 755 O O . GLU A 1 97 ? -24.462 -14.810 13.289 1.00 94.12 97 GLU A O 1
ATOM 760 N N . ALA A 1 98 ? -25.219 -13.499 14.950 1.00 93.06 98 ALA A N 1
ATOM 761 C CA . ALA A 1 98 ? -26.629 -13.836 14.749 1.00 93.06 98 ALA A CA 1
ATOM 762 C C . ALA A 1 98 ? -27.139 -13.388 13.365 1.00 93.06 98 ALA A C 1
ATOM 764 O O . ALA A 1 98 ? -27.759 -14.173 12.647 1.00 93.06 98 ALA A O 1
ATOM 765 N N . TYR A 1 99 ? -26.823 -12.159 12.938 1.00 93.12 99 TYR A N 1
ATOM 766 C CA . TYR A 1 99 ? -27.161 -11.696 11.586 1.00 93.12 99 TYR A CA 1
ATOM 767 C C . TYR A 1 99 ? -26.457 -12.515 10.497 1.00 93.12 99 TYR A C 1
ATOM 769 O O . TYR A 1 99 ? -27.049 -12.781 9.451 1.00 93.12 99 TYR A O 1
ATOM 777 N N . PHE A 1 100 ? -25.212 -12.930 10.738 1.00 93.62 100 PHE A N 1
ATOM 778 C CA . PHE A 1 100 ? -24.449 -13.764 9.815 1.00 93.62 100 PHE A CA 1
ATOM 779 C C . PHE A 1 100 ? -25.062 -15.150 9.630 1.00 93.62 100 PHE A C 1
ATOM 781 O O . PHE A 1 100 ? -25.112 -15.626 8.500 1.00 93.62 100 PHE A O 1
ATOM 788 N N . ALA A 1 101 ? -25.558 -15.770 10.704 1.00 92.19 101 ALA A N 1
ATOM 789 C CA . ALA A 1 101 ? -26.219 -17.071 10.638 1.00 92.19 101 ALA A CA 1
ATOM 790 C C . ALA A 1 101 ? -27.475 -17.048 9.749 1.00 92.19 101 ALA A C 1
ATOM 792 O O . ALA A 1 101 ? -27.741 -18.017 9.045 1.00 92.19 101 ALA A O 1
ATOM 793 N N . VAL A 1 102 ? -28.215 -15.932 9.741 1.00 93.06 102 VAL A N 1
ATOM 794 C CA . VAL A 1 102 ? -29.414 -15.759 8.902 1.00 93.06 102 VAL A CA 1
ATOM 795 C C . VAL A 1 102 ? -29.049 -15.392 7.464 1.00 93.06 102 VAL A C 1
ATOM 797 O O . VAL A 1 102 ? -29.597 -15.948 6.517 1.00 93.06 102 VAL A O 1
ATOM 800 N N . GLN A 1 103 ? -28.137 -14.433 7.283 1.00 88.94 103 GLN A N 1
ATOM 801 C CA . GLN A 1 103 ? -27.752 -13.944 5.963 1.00 88.94 103 GLN A CA 1
ATOM 802 C C . GLN A 1 103 ? -26.248 -13.618 5.918 1.00 88.94 103 GLN A C 1
ATOM 804 O O . GLN A 1 103 ? -25.847 -12.487 6.203 1.00 88.94 103 GLN A O 1
ATOM 809 N N . PRO A 1 104 ? -25.397 -14.561 5.466 1.00 89.00 104 PRO A N 1
ATOM 810 C CA . PRO A 1 104 ? -23.945 -14.362 5.372 1.00 89.00 104 PRO A CA 1
ATOM 811 C C . PRO A 1 104 ? -23.518 -13.272 4.372 1.00 89.00 104 PRO A C 1
ATOM 813 O O . PRO A 1 104 ? -22.401 -12.749 4.431 1.00 89.00 104 PRO A O 1
ATOM 816 N N . ARG A 1 105 ? -24.398 -12.939 3.417 1.00 92.19 105 ARG A N 1
ATOM 817 C CA . ARG A 1 105 ? -24.207 -11.906 2.386 1.00 92.19 105 ARG A CA 1
ATOM 818 C C . ARG A 1 105 ? -25.323 -10.852 2.472 1.00 92.19 105 ARG A C 1
ATOM 820 O O . ARG A 1 105 ? -26.236 -10.858 1.644 1.00 92.19 105 ARG A O 1
ATOM 827 N N . PRO A 1 106 ? -25.301 -9.974 3.490 1.00 91.44 106 PRO A N 1
ATOM 828 C CA . PRO A 1 106 ? -26.271 -8.892 3.609 1.00 91.44 106 PRO A CA 1
ATOM 829 C C . PRO A 1 106 ? -26.122 -7.897 2.449 1.00 91.44 106 PRO A C 1
ATOM 831 O O . PRO A 1 106 ? -25.006 -7.609 2.008 1.00 91.44 106 PRO A O 1
ATOM 834 N N . SER A 1 107 ? -27.244 -7.363 1.958 1.00 94.25 107 SER A N 1
ATOM 835 C CA . SER A 1 107 ? -27.241 -6.286 0.961 1.00 94.25 107 SER A CA 1
ATOM 836 C C . SER A 1 107 ? -26.666 -4.990 1.546 1.00 94.25 107 SER A C 1
ATOM 838 O O . SER A 1 107 ? -26.538 -4.835 2.761 1.00 94.25 107 SER A O 1
ATOM 840 N N . SER A 1 108 ? -26.342 -4.022 0.685 1.00 92.00 108 SER A N 1
ATOM 841 C CA . SER A 1 108 ? -25.848 -2.704 1.109 1.00 92.00 108 SER A CA 1
ATOM 842 C C . SER A 1 108 ? -26.791 -2.002 2.099 1.00 92.00 108 SER A C 1
ATOM 844 O O . SER A 1 108 ? -26.324 -1.441 3.094 1.00 92.00 108 SER A O 1
ATOM 846 N N . GLU A 1 109 ? -28.099 -2.074 1.846 1.00 93.94 109 GLU A N 1
ATOM 847 C CA . GLU A 1 109 ? -29.146 -1.534 2.723 1.00 93.94 109 GLU A CA 1
ATOM 848 C C . GLU A 1 109 ? -29.197 -2.284 4.054 1.00 93.94 109 GLU A C 1
ATOM 850 O O . GLU A 1 109 ? -29.224 -1.670 5.118 1.00 93.94 109 GLU A O 1
ATOM 855 N N . LYS A 1 110 ? -29.106 -3.620 4.023 1.00 91.75 110 LYS A N 1
ATOM 856 C CA . LYS A 1 110 ? -29.101 -4.426 5.248 1.00 91.75 110 LYS A CA 1
ATOM 857 C C . LYS A 1 110 ? -27.863 -4.155 6.105 1.00 91.75 110 LYS A C 1
ATOM 859 O O . LYS A 1 110 ? -27.972 -4.091 7.325 1.00 91.75 110 LYS A O 1
ATOM 864 N N . ILE A 1 111 ? -26.703 -3.941 5.482 1.00 94.19 111 ILE A N 1
ATOM 865 C CA . ILE A 1 111 ? -25.473 -3.531 6.174 1.00 94.19 111 ILE A CA 1
ATOM 866 C C . ILE A 1 111 ? -25.660 -2.166 6.845 1.00 94.19 111 ILE A C 1
ATOM 868 O O . ILE A 1 111 ? -25.192 -1.990 7.966 1.00 94.19 111 ILE A O 1
ATOM 872 N N . ALA A 1 112 ? -26.328 -1.212 6.187 1.00 94.44 112 ALA A N 1
ATOM 873 C CA . ALA A 1 112 ? -26.628 0.091 6.782 1.00 94.44 112 ALA A CA 1
ATOM 874 C C . ALA A 1 112 ? -27.555 -0.050 8.001 1.00 94.44 112 ALA A C 1
ATOM 876 O O . ALA A 1 112 ? -27.226 0.460 9.066 1.00 94.44 112 ALA A O 1
ATOM 877 N N . ALA A 1 113 ? -28.624 -0.841 7.885 1.00 94.69 113 ALA A N 1
ATOM 878 C CA . ALA A 1 113 ? -29.552 -1.085 8.988 1.00 94.69 113 ALA A CA 1
ATOM 879 C C . ALA A 1 113 ? -28.894 -1.795 10.189 1.00 94.69 113 ALA A C 1
ATOM 881 O O . ALA A 1 113 ? -29.175 -1.467 11.337 1.00 94.69 113 ALA A O 1
ATOM 882 N N . ILE A 1 114 ? -28.004 -2.769 9.951 1.00 93.38 114 ILE A N 1
ATOM 883 C CA . ILE A 1 114 ? -27.248 -3.439 11.027 1.00 93.38 114 ILE A CA 1
ATOM 884 C C . ILE A 1 114 ? -26.270 -2.461 11.690 1.00 93.38 114 ILE A C 1
ATOM 886 O O . ILE A 1 114 ? -26.108 -2.485 12.905 1.00 93.38 114 ILE A O 1
ATOM 890 N N . ALA A 1 115 ? -25.618 -1.609 10.898 1.00 94.75 115 ALA A N 1
ATOM 891 C CA . ALA A 1 115 ? -24.688 -0.602 11.392 1.00 94.75 115 ALA A CA 1
ATOM 892 C C . ALA A 1 115 ? -25.379 0.411 12.315 1.00 94.75 115 ALA A C 1
ATOM 894 O O . ALA A 1 115 ? -24.870 0.670 13.398 1.00 94.75 115 ALA A O 1
ATOM 895 N N . GLU A 1 116 ? -26.559 0.896 11.928 1.00 94.62 116 GLU A N 1
ATOM 896 C CA . GLU A 1 116 ? -27.377 1.796 12.746 1.00 94.62 116 GLU A CA 1
ATOM 897 C C . GLU A 1 116 ? -27.836 1.125 14.049 1.00 94.62 116 GLU A C 1
ATOM 899 O O . GLU A 1 116 ? -27.651 1.675 15.128 1.00 94.62 116 GLU A O 1
ATOM 904 N N . LYS A 1 117 ? -28.336 -0.117 13.974 1.00 92.69 117 LYS A N 1
ATOM 905 C CA . LYS A 1 117 ? -28.796 -0.864 15.159 1.00 92.69 117 LYS A CA 1
ATOM 906 C C . LYS A 1 117 ? -27.700 -1.171 16.178 1.00 92.69 117 LYS A C 1
ATOM 908 O O . LYS A 1 117 ? -28.008 -1.338 17.351 1.00 92.69 117 LYS A O 1
ATOM 913 N N . LEU A 1 118 ? -26.460 -1.340 15.724 1.00 91.75 118 LEU A N 1
ATOM 914 C CA . LEU A 1 118 ? -25.319 -1.677 16.581 1.00 91.75 118 LEU A CA 1
ATOM 915 C C . LEU A 1 118 ? -24.457 -0.458 16.929 1.00 91.75 118 LEU A C 1
ATOM 917 O O . LEU A 1 118 ? -23.399 -0.637 17.522 1.00 91.75 118 LEU A O 1
ATOM 921 N N . ASP A 1 119 ? -24.866 0.745 16.516 1.00 91.94 119 ASP A N 1
ATOM 922 C CA . ASP A 1 119 ? -24.077 1.980 16.622 1.00 91.94 119 ASP A CA 1
ATOM 923 C C . ASP A 1 119 ? -22.632 1.821 16.091 1.00 91.94 119 ASP A C 1
ATOM 925 O O . ASP A 1 119 ? -21.639 2.301 16.638 1.00 91.94 119 ASP A O 1
ATOM 929 N N . LEU A 1 120 ? -22.489 1.089 14.981 1.00 91.50 120 LEU A N 1
ATOM 930 C CA . LEU A 1 120 ? -21.212 0.839 14.316 1.00 91.50 120 LEU A CA 1
ATOM 931 C C . LEU A 1 120 ? -21.136 1.591 12.990 1.00 91.50 120 LEU A C 1
ATOM 933 O O . LEU A 1 120 ? -22.110 1.761 12.265 1.00 91.50 120 LEU A O 1
ATOM 937 N 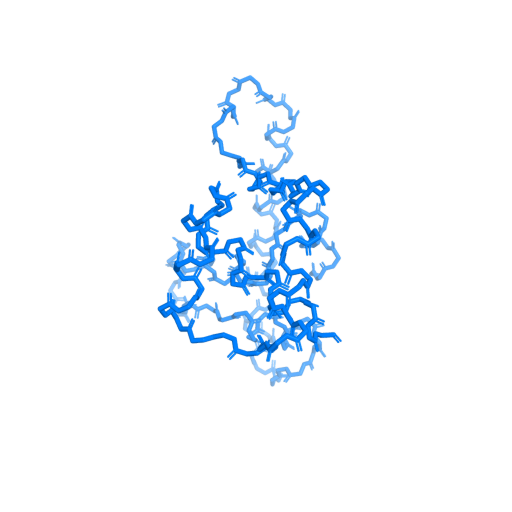N . LYS A 1 121 ? -19.922 1.957 12.567 1.00 92.00 121 LYS A N 1
ATOM 938 C CA . LYS A 1 121 ? -19.724 2.502 11.215 1.00 92.00 121 LYS A CA 1
ATOM 939 C C . LYS A 1 121 ? -20.071 1.444 10.167 1.00 92.00 121 LYS A C 1
ATOM 941 O O . LYS A 1 121 ? -19.534 0.336 10.200 1.00 92.00 121 LYS A O 1
ATOM 946 N N . ARG A 1 122 ? -20.830 1.827 9.136 1.00 92.88 122 ARG A N 1
ATOM 947 C CA . ARG A 1 122 ? -21.198 0.959 7.996 1.00 92.88 122 ARG A CA 1
ATOM 948 C C . ARG A 1 122 ? -20.006 0.209 7.387 1.00 92.88 122 ARG A C 1
ATOM 950 O O . ARG A 1 122 ? -20.106 -0.967 7.042 1.00 92.88 122 ARG A O 1
ATOM 957 N N . ASN A 1 123 ? -18.845 0.864 7.300 1.00 91.06 123 ASN A N 1
ATOM 958 C CA . ASN A 1 123 ? -17.623 0.242 6.790 1.00 91.06 123 ASN A CA 1
ATOM 959 C C . ASN A 1 123 ? -17.075 -0.872 7.702 1.00 91.06 123 ASN A C 1
ATOM 961 O O . ASN A 1 123 ? -16.526 -1.845 7.196 1.00 91.06 123 ASN A O 1
ATOM 965 N N . VAL A 1 124 ? -17.232 -0.744 9.023 1.00 91.62 124 VAL A N 1
ATOM 966 C CA . VAL A 1 124 ? -16.804 -1.751 10.006 1.00 91.62 124 VAL A CA 1
ATOM 967 C C . VAL A 1 124 ? -17.654 -3.008 9.861 1.00 91.62 124 VAL A C 1
ATOM 969 O O . VAL A 1 124 ? -17.093 -4.087 9.710 1.00 91.62 124 VAL A O 1
ATOM 972 N N . VAL A 1 125 ? -18.983 -2.865 9.794 1.00 92.88 125 VAL A N 1
ATOM 973 C CA . VAL A 1 125 ? -19.910 -3.991 9.580 1.00 92.88 125 VAL A CA 1
ATOM 974 C C . VAL A 1 125 ? -19.629 -4.679 8.244 1.00 92.88 125 VAL A C 1
ATOM 976 O O . VAL A 1 125 ? -19.443 -5.892 8.196 1.00 92.88 125 VAL A O 1
ATOM 979 N N . ARG A 1 126 ? -19.491 -3.911 7.155 1.00 94.44 126 ARG A N 1
ATOM 980 C CA . ARG A 1 126 ? -19.154 -4.453 5.828 1.00 94.44 126 ARG A CA 1
ATOM 981 C C . ARG A 1 126 ? -17.860 -5.276 5.844 1.00 94.44 126 ARG A C 1
ATOM 983 O O . ARG A 1 126 ? -17.835 -6.382 5.311 1.00 94.44 126 ARG A O 1
ATOM 990 N N . VAL A 1 127 ? -16.790 -4.739 6.438 1.00 91.44 127 VAL A N 1
ATOM 991 C CA . VAL A 1 127 ? -15.491 -5.428 6.538 1.00 91.44 127 VAL A CA 1
ATOM 992 C C . VAL A 1 127 ? -15.590 -6.653 7.443 1.00 91.44 127 VAL A C 1
ATOM 994 O O . VAL A 1 127 ? -15.026 -7.686 7.102 1.00 91.44 127 VAL A O 1
ATOM 997 N N . TRP A 1 128 ? -16.343 -6.583 8.542 1.00 94.31 128 TRP A N 1
ATOM 998 C CA . TRP A 1 128 ? -16.565 -7.723 9.428 1.00 94.31 128 TRP A CA 1
ATOM 999 C C . TRP A 1 128 ? -17.225 -8.893 8.688 1.00 94.31 128 TRP A C 1
ATOM 1001 O O . TRP A 1 128 ? -16.693 -9.999 8.715 1.00 94.31 128 TRP A O 1
ATOM 1011 N N . PHE A 1 129 ? -18.304 -8.642 7.934 1.00 94.19 129 PHE A N 1
ATOM 1012 C CA . PHE A 1 129 ? -18.959 -9.675 7.120 1.00 94.19 129 PHE A CA 1
ATOM 1013 C C . PHE A 1 129 ? -18.039 -10.215 6.020 1.00 94.19 129 PHE A C 1
ATOM 1015 O O . PHE A 1 129 ? -18.096 -11.399 5.709 1.00 94.19 129 PHE A O 1
ATOM 1022 N N . CYS A 1 130 ? -17.188 -9.379 5.415 1.00 90.81 130 CYS A N 1
ATOM 1023 C CA . CYS A 1 130 ? -16.194 -9.856 4.451 1.00 90.81 130 CYS A CA 1
ATOM 1024 C C . CYS A 1 130 ? -15.156 -10.774 5.095 1.00 90.81 130 CYS A C 1
ATOM 1026 O O . CYS A 1 130 ? -14.920 -11.855 4.568 1.00 90.81 130 CYS A O 1
ATOM 1028 N N . ASN A 1 131 ? -14.595 -10.372 6.233 1.00 90.62 131 ASN A N 1
ATOM 1029 C CA . ASN A 1 131 ? -13.583 -11.146 6.944 1.00 90.62 131 ASN A CA 1
ATOM 1030 C C . ASN A 1 131 ? -14.154 -12.441 7.528 1.00 90.62 131 ASN A C 1
ATOM 1032 O O . ASN A 1 131 ? -13.443 -13.428 7.593 1.00 90.62 131 ASN A O 1
ATOM 1036 N N . ARG A 1 132 ? -15.427 -12.461 7.943 1.00 90.12 132 ARG A N 1
ATOM 1037 C CA . ARG A 1 132 ? -16.063 -13.662 8.504 1.00 90.12 132 ARG A CA 1
ATOM 1038 C C . ARG A 1 132 ? -16.319 -14.762 7.465 1.00 90.12 132 ARG A C 1
ATOM 1040 O O . ARG A 1 132 ? -16.514 -15.907 7.853 1.00 90.12 132 ARG A O 1
ATOM 1047 N N . ARG A 1 133 ? -16.347 -14.416 6.172 1.00 88.38 133 ARG A N 1
ATOM 1048 C CA . ARG A 1 133 ? -16.495 -15.372 5.058 1.00 88.38 133 ARG A CA 1
ATOM 1049 C C . ARG A 1 133 ? -15.168 -15.863 4.478 1.00 88.38 133 ARG A C 1
ATOM 1051 O O . ARG A 1 133 ? -15.211 -16.790 3.675 1.00 88.38 133 ARG A O 1
ATOM 1058 N N . GLN A 1 134 ? -14.070 -15.156 4.749 1.00 74.81 134 GLN A N 1
ATOM 1059 C CA . GLN A 1 134 ? -12.727 -15.584 4.349 1.00 74.81 134 GLN A CA 1
ATOM 1060 C C . GLN A 1 134 ? -12.293 -16.743 5.237 1.00 74.81 134 GLN A C 1
ATOM 1062 O O . GLN A 1 134 ? -11.673 -17.667 4.676 1.00 74.81 134 GLN A O 1
#

Secondary structure (DSSP, 8-state):
-HHHHHHTT--HHHHHHHHHHTT-TT--PPPHHHHHHHHTT-S-HHHHHHHHHHHHHHHHHHHHHHHHHHH-GGG--SS----PPPPPPHHHHHHHHHHHHH-SS--HHHHHHHHHHTT--HHHHHHHHHHHH-

InterPro domains:
  IPR000327 POU-specific domain [PF00157] (1-63)
  IPR000327 POU-specific domain [PS00035] (4-16)
  IPR000327 POU-specific domain [PS00465] (31-44)
  IPR000327 POU-specific domain [PS51179] (1-63)
  IPR000327 POU-specific domain [SM00352] (1-63)
  IPR001356 Homeodomain [PF00046] (82-134)
  IPR001356 Homeodomain [PS50071] (79-134)
  IPR001356 Homeodomain [SM00389] (81-134)
  IPR001356 Homeodomain [cd00086] (82-134)
  IPR009057 Homedomain-like superfamily [SSF46689] (77-134)
  IPR010982 Lambda repressor-like, DNA-binding domain superfamily [G3DSA:1.10.260.40] (1-84)
  IPR010982 Lambda repressor-like, DNA-binding domain superfamily [SSF47413] (1-63)
  IPR013847 POU domain [PR00028] (5-22)
  IPR013847 POU domain [PR00028] (31-44)
  IPR013847 POU domain [PR00028] (47-62)
  IPR013847 POU domain [PR00028] (80-100)
  IPR013847 POU domain [PR00028] (115-130)
  IPR050255 POU domain transcription factor [PTHR11636] (1-134)

Organism: Sus scrofa (NCBI:txid9823)

pLDDT: mean 84.91, std 12.6, range [45.78, 96.06]

Sequence (134 aa):
FKLRRMKLGVTQADVGSALAYLKIPGVGSLSQSTICRFESLTLSHNNMIALKPILRAWLEEAEGAQREKMNKPELFNGGEKKRKRTSIAAPEKRSLEAYFAVQPRPSSEKIAAIAEKLDLKRNVVRVWFCNRRQ